Protein AF-A0A176S4E5-F1 (afdb_monomer_lite)

Foldseek 3Di:
DDPDPPPVCVLLVVLQVVLLVVLLVVLLVVQVCCCVPPPPPDNRDPVSSVVSSVVSNVVSNVVSVVVSVVPDPPVCVVCVVVVVVVHDDDDDDDDPVCVVVVVVVCCVVPVPDDDDDDDPDPDDD

pLDDT: mean 74.48, std 13.81, range [37.81, 91.06]

Sequence (125 aa):
MPKASVLQKTELTYGLELGVGVGSIAGMLGGVLAVTFPPAGLILGGGAVIATTLAGASFGSVVSLLIARDIPNHELQTFETGIAQGQTLLILDIPTAQIDEITQLIKNTHPEAQIGVVKPAKERA

Organism: NCBI:txid1003181

Structure (mmCIF, N/CA/C/O backbone):
data_AF-A0A176S4E5-F1
#
_entry.id   AF-A0A176S4E5-F1
#
loop_
_atom_site.group_PDB
_atom_site.id
_atom_site.type_symbol
_atom_site.label_atom_id
_atom_site.label_alt_id
_atom_site.label_comp_id
_atom_site.label_asym_id
_atom_site.label_entity_id
_atom_site.label_seq_id
_atom_site.pdbx_PDB_ins_code
_atom_site.Cartn_x
_atom_site.Cartn_y
_atom_site.Cartn_z
_atom_site.occupancy
_atom_site.B_iso_or_equiv
_atom_site.auth_seq_id
_atom_site.auth_comp_id
_atom_site.auth_asym_id
_atom_site.auth_atom_id
_atom_site.pdbx_PDB_model_num
ATOM 1 N N . MET A 1 1 ? -19.323 16.368 12.092 1.00 39.19 1 MET A N 1
ATOM 2 C CA . MET A 1 1 ? -18.377 15.318 11.658 1.00 39.19 1 MET A CA 1
ATOM 3 C C . MET A 1 1 ? -17.238 16.008 10.914 1.00 39.19 1 MET A C 1
ATOM 5 O O . MET A 1 1 ? -17.511 16.576 9.859 1.00 39.19 1 MET A O 1
ATOM 9 N N . PRO A 1 2 ? -16.018 16.098 11.472 1.00 44.94 2 PRO A N 1
ATOM 10 C CA . PRO A 1 2 ? -14.898 16.741 10.788 1.00 44.94 2 PRO A CA 1
ATOM 11 C C . PRO A 1 2 ? -14.488 15.881 9.588 1.00 44.94 2 PRO A C 1
ATOM 13 O O . PRO A 1 2 ? -14.384 14.663 9.709 1.00 44.94 2 PRO A O 1
ATOM 16 N N . LYS A 1 3 ? -14.284 16.496 8.419 1.00 41.81 3 LYS A N 1
ATOM 17 C CA . LYS A 1 3 ? -13.754 15.801 7.240 1.00 41.81 3 LYS A CA 1
ATOM 18 C C . LYS A 1 3 ? -12.359 15.281 7.577 1.00 41.81 3 LYS A C 1
ATOM 20 O O . LYS A 1 3 ? -11.510 16.076 7.975 1.00 41.81 3 LYS A O 1
ATOM 25 N N . ALA A 1 4 ? -12.132 13.980 7.399 1.00 45.72 4 ALA A N 1
ATOM 26 C CA . ALA A 1 4 ? -10.801 13.398 7.456 1.00 45.72 4 ALA A CA 1
ATOM 27 C C . ALA A 1 4 ? -9.901 14.169 6.480 1.00 45.72 4 ALA A C 1
ATOM 29 O O . ALA A 1 4 ? -10.084 14.126 5.262 1.00 45.72 4 ALA A O 1
ATOM 30 N N . SER A 1 5 ? -8.998 14.971 7.038 1.00 50.66 5 SER A N 1
ATOM 31 C CA . SER A 1 5 ? -7.980 15.666 6.268 1.00 50.66 5 SER A CA 1
ATOM 32 C C . SER A 1 5 ? -7.050 14.613 5.682 1.00 50.66 5 SER A C 1
ATOM 34 O O . SER A 1 5 ? -6.771 13.599 6.320 1.00 50.66 5 SER A O 1
ATOM 36 N N . VAL A 1 6 ? -6.564 14.873 4.472 1.00 50.53 6 VAL A N 1
ATOM 37 C CA . VAL A 1 6 ? -5.689 14.046 3.624 1.00 50.53 6 VAL A CA 1
ATOM 38 C C . VAL A 1 6 ? -4.288 13.875 4.249 1.00 50.53 6 VAL A C 1
ATOM 40 O O . VAL A 1 6 ? -3.288 13.863 3.547 1.00 50.53 6 VAL A O 1
ATOM 43 N N . LEU A 1 7 ? -4.197 13.859 5.580 1.00 43.03 7 LEU A N 1
ATOM 44 C CA . LEU A 1 7 ? -3.007 14.014 6.408 1.00 43.03 7 LEU A CA 1
ATOM 45 C C . LEU A 1 7 ? -2.816 12.881 7.435 1.00 43.03 7 LEU A C 1
ATOM 47 O O . LEU A 1 7 ? -1.858 12.946 8.195 1.00 43.03 7 LEU A O 1
ATOM 51 N N . GLN A 1 8 ? -3.566 11.769 7.371 1.00 46.56 8 GLN A N 1
ATOM 52 C CA . GLN A 1 8 ? -3.022 10.446 7.766 1.00 46.56 8 GLN A CA 1
ATOM 53 C C . GLN A 1 8 ? -1.970 9.981 6.727 1.00 46.56 8 GLN A C 1
ATOM 55 O O . GLN A 1 8 ? -1.990 8.874 6.202 1.00 46.56 8 GLN A O 1
ATOM 60 N N . LYS A 1 9 ? -1.081 10.904 6.348 1.00 52.00 9 LYS A N 1
ATOM 61 C CA . LYS A 1 9 ? -0.219 10.872 5.164 1.00 52.00 9 LYS A CA 1
ATOM 62 C C . LYS A 1 9 ? 1.024 10.020 5.359 1.00 52.00 9 LYS A C 1
ATOM 64 O O . LYS A 1 9 ? 1.680 9.719 4.371 1.00 52.00 9 LYS A O 1
ATOM 69 N N . THR A 1 10 ? 1.368 9.656 6.588 1.00 53.78 10 THR A N 1
ATOM 70 C CA . THR A 1 10 ? 2.680 9.084 6.902 1.00 53.78 10 THR A CA 1
ATOM 71 C C . THR A 1 10 ? 2.874 7.700 6.281 1.00 53.78 10 THR A C 1
ATOM 73 O O . THR A 1 10 ? 3.913 7.459 5.676 1.00 53.78 10 THR A O 1
ATOM 76 N N . GLU A 1 11 ? 1.863 6.829 6.311 1.00 56.56 11 GLU A N 1
ATOM 77 C CA . GLU A 1 11 ? 2.016 5.463 5.782 1.00 56.56 11 GLU A CA 1
ATOM 78 C C . GLU A 1 11 ? 1.893 5.391 4.255 1.00 56.56 11 GLU A C 1
ATOM 80 O O . GLU A 1 11 ? 2.656 4.687 3.593 1.00 56.56 11 GLU A O 1
ATOM 85 N N . LEU A 1 12 ? 1.007 6.200 3.667 1.00 59.31 12 LEU A N 1
ATOM 86 C CA . LEU A 1 12 ? 0.865 6.274 2.210 1.00 59.31 12 LEU A CA 1
ATOM 87 C C . LEU A 1 12 ? 2.062 6.955 1.543 1.00 59.31 12 LEU A C 1
ATOM 89 O O . LEU A 1 12 ? 2.466 6.554 0.452 1.00 59.31 12 LEU A O 1
ATOM 93 N N . THR A 1 13 ? 2.639 7.972 2.189 1.00 66.00 13 THR A N 1
ATOM 94 C CA . THR A 1 13 ? 3.829 8.652 1.659 1.00 66.00 13 THR A CA 1
ATOM 95 C C . THR A 1 13 ? 5.023 7.709 1.678 1.00 66.00 13 THR A C 1
ATOM 97 O O . THR A 1 13 ? 5.726 7.636 0.678 1.00 66.00 13 THR A O 1
ATOM 100 N N . TYR A 1 14 ? 5.193 6.920 2.745 1.00 69.19 14 TYR A N 1
ATOM 101 C CA . TYR A 1 14 ? 6.291 5.959 2.843 1.00 69.19 14 TYR A CA 1
ATOM 102 C C . TYR A 1 14 ? 6.220 4.873 1.759 1.00 69.19 14 TYR A C 1
ATOM 104 O O . TYR A 1 14 ? 7.209 4.627 1.069 1.00 69.19 14 TYR A O 1
ATOM 112 N N . GLY A 1 15 ? 5.043 4.269 1.540 1.00 66.31 15 GLY A N 1
ATOM 113 C CA . GLY A 1 15 ? 4.857 3.266 0.483 1.00 66.31 15 GLY A CA 1
ATOM 114 C C . GLY A 1 15 ? 5.100 3.829 -0.922 1.00 66.31 15 GLY A C 1
ATOM 115 O O . GLY A 1 15 ? 5.781 3.202 -1.740 1.00 66.31 15 GLY A O 1
ATOM 116 N N . LEU A 1 16 ? 4.600 5.039 -1.191 1.00 75.69 16 LEU A N 1
ATOM 117 C CA . LEU A 1 16 ? 4.802 5.736 -2.462 1.00 75.69 16 LEU A CA 1
ATOM 118 C C . LEU A 1 16 ? 6.275 6.111 -2.691 1.00 75.69 16 LEU A C 1
ATOM 120 O O . LEU A 1 16 ? 6.790 5.909 -3.788 1.00 75.69 16 LEU A O 1
ATOM 124 N N . GLU A 1 17 ? 6.959 6.617 -1.667 1.00 79.31 17 GLU A N 1
ATOM 125 C CA . GLU A 1 17 ? 8.372 7.004 -1.716 1.00 79.31 17 GLU A CA 1
ATOM 126 C C . GLU A 1 17 ? 9.273 5.795 -1.998 1.00 79.31 17 GLU A C 1
ATOM 128 O O . GLU A 1 17 ? 10.130 5.852 -2.885 1.00 79.31 17 GLU A O 1
ATOM 133 N N . LEU A 1 18 ? 9.009 4.663 -1.338 1.00 78.75 18 LEU A N 1
ATOM 134 C CA . LEU A 1 18 ? 9.685 3.395 -1.618 1.00 78.75 18 LEU A CA 1
ATOM 135 C C . LEU A 1 18 ? 9.432 2.903 -3.049 1.00 78.75 18 LEU A C 1
ATOM 137 O O . LEU A 1 18 ? 10.369 2.476 -3.721 1.00 78.75 18 LEU A O 1
ATOM 141 N N . GLY A 1 19 ? 8.196 2.993 -3.544 1.00 75.62 19 GLY A N 1
ATOM 142 C CA . GLY A 1 19 ? 7.832 2.532 -4.891 1.00 75.62 19 GLY A CA 1
ATOM 143 C C . GLY A 1 19 ? 8.457 3.341 -6.008 1.00 75.62 19 GLY A C 1
ATOM 144 O O . GLY A 1 19 ? 8.997 2.783 -6.965 1.00 75.62 19 GLY A O 1
ATOM 145 N N . VAL A 1 20 ? 8.420 4.665 -5.866 1.00 83.00 20 VAL A N 1
ATOM 146 C CA . VAL A 1 20 ? 9.080 5.589 -6.788 1.00 83.00 20 VAL A CA 1
ATOM 147 C C . VAL A 1 20 ? 10.589 5.371 -6.743 1.00 83.00 20 VAL A C 1
ATOM 149 O O . VAL A 1 20 ? 11.204 5.256 -7.801 1.00 83.00 20 VAL A O 1
ATOM 152 N N . GLY A 1 21 ? 11.185 5.261 -5.552 1.00 85.12 21 GLY A N 1
ATOM 153 C CA . GLY A 1 21 ? 12.624 5.049 -5.392 1.00 85.12 21 GLY A CA 1
ATOM 154 C C . GLY A 1 21 ? 13.096 3.751 -6.050 1.00 85.12 21 GLY A C 1
ATOM 155 O O . GLY A 1 21 ? 13.937 3.775 -6.950 1.00 85.12 21 GLY A O 1
ATOM 156 N N . VAL A 1 22 ? 12.508 2.619 -5.657 1.00 85.94 22 VAL A N 1
ATOM 157 C CA . VAL A 1 22 ? 12.884 1.291 -6.167 1.00 85.94 22 VAL A CA 1
ATOM 158 C C . VAL A 1 22 ? 12.565 1.155 -7.659 1.00 85.94 22 VAL A C 1
ATOM 160 O O . VAL A 1 22 ? 13.410 0.689 -8.425 1.00 85.94 22 VAL A O 1
ATOM 163 N N . GLY A 1 23 ? 11.390 1.613 -8.099 1.00 80.50 23 GLY A N 1
ATOM 164 C CA . GLY A 1 23 ? 10.978 1.569 -9.504 1.00 80.50 23 GLY A CA 1
ATOM 165 C C . GLY A 1 23 ? 11.854 2.427 -10.419 1.00 80.50 23 GLY A C 1
ATOM 166 O O . GLY A 1 23 ? 12.183 2.001 -11.527 1.00 80.50 23 GLY A O 1
ATOM 167 N N . SER A 1 24 ? 12.297 3.597 -9.948 1.00 81.25 24 SER A N 1
ATOM 168 C CA . SER A 1 24 ? 13.211 4.468 -10.703 1.00 81.25 24 SER A CA 1
ATOM 169 C C . SER A 1 24 ? 14.587 3.828 -10.870 1.00 81.25 24 SER A C 1
ATOM 171 O O . SER A 1 24 ? 15.114 3.794 -11.980 1.00 81.25 24 SER A O 1
ATOM 173 N N . ILE A 1 25 ? 15.157 3.270 -9.795 1.00 88.44 25 ILE A N 1
ATOM 174 C CA . ILE A 1 25 ? 16.462 2.593 -9.846 1.00 88.44 25 ILE A CA 1
ATOM 175 C C . ILE A 1 25 ? 16.390 1.375 -10.775 1.00 88.44 25 ILE A C 1
ATOM 177 O O . ILE A 1 25 ? 17.235 1.216 -11.657 1.00 88.44 25 ILE A O 1
ATOM 181 N N . ALA A 1 26 ? 15.355 0.543 -10.628 1.00 85.94 26 ALA A N 1
ATOM 182 C CA . ALA A 1 26 ? 15.153 -0.628 -11.475 1.00 85.94 26 ALA A CA 1
ATOM 183 C C . ALA A 1 26 ? 14.943 -0.249 -12.953 1.00 85.94 26 ALA A C 1
ATOM 185 O O . ALA A 1 26 ? 15.547 -0.858 -13.835 1.00 85.94 26 ALA A O 1
ATOM 186 N N . GLY A 1 27 ? 14.140 0.783 -13.234 1.00 82.38 27 GLY A N 1
ATOM 187 C CA . GLY A 1 27 ? 13.895 1.284 -14.589 1.00 82.38 27 GLY A CA 1
ATOM 188 C C . GLY A 1 27 ? 15.135 1.894 -15.250 1.00 82.38 27 GLY A C 1
ATOM 189 O O . GLY A 1 27 ? 15.356 1.692 -16.447 1.00 82.38 27 GLY A O 1
ATOM 190 N N . MET A 1 28 ? 15.980 2.583 -14.477 1.00 85.75 28 MET A N 1
ATOM 191 C CA . MET A 1 28 ? 17.260 3.112 -14.953 1.00 85.75 28 MET A CA 1
ATOM 192 C C . MET A 1 28 ? 18.232 1.984 -15.297 1.00 85.75 28 MET A C 1
ATOM 194 O O . MET A 1 28 ? 18.782 1.969 -16.397 1.00 85.75 28 MET A O 1
ATOM 198 N N . LEU A 1 29 ? 18.409 1.011 -14.398 1.00 87.81 29 LEU A N 1
ATOM 199 C CA . LEU A 1 29 ? 19.271 -0.149 -14.640 1.00 87.81 29 LEU A CA 1
ATOM 200 C C . LEU A 1 29 ? 18.782 -0.967 -15.839 1.00 87.81 29 LEU A C 1
ATOM 202 O O . LEU A 1 29 ? 19.576 -1.306 -16.714 1.00 87.81 29 LEU A O 1
ATOM 206 N N . GLY A 1 30 ? 17.473 -1.217 -15.927 1.00 85.31 30 GLY A N 1
ATOM 207 C CA . GLY A 1 30 ? 16.859 -1.876 -17.078 1.00 85.31 30 GLY A CA 1
ATOM 208 C C . GLY A 1 30 ? 17.083 -1.106 -18.382 1.00 85.31 30 GLY A C 1
ATOM 209 O O . GLY A 1 30 ? 17.394 -1.709 -19.404 1.00 85.31 30 GLY A O 1
ATOM 210 N N . GLY A 1 31 ? 17.017 0.227 -18.339 1.00 81.94 31 GLY A N 1
ATOM 211 C CA . GLY A 1 31 ? 17.328 1.098 -19.473 1.00 81.94 31 GLY A CA 1
ATOM 212 C C . GLY A 1 31 ? 18.773 1.013 -19.935 1.00 81.94 31 GLY A C 1
ATOM 213 O O . GLY A 1 31 ? 19.036 0.856 -21.124 1.00 81.94 31 GLY A O 1
ATOM 214 N N . VAL A 1 32 ? 19.718 1.090 -18.997 1.00 84.56 32 VAL A N 1
ATOM 215 C CA . VAL A 1 32 ? 21.155 0.966 -19.284 1.00 84.56 32 VAL A CA 1
ATOM 216 C C . VAL A 1 32 ? 21.472 -0.408 -19.872 1.00 84.56 32 VAL A C 1
ATOM 218 O O . VAL A 1 32 ? 22.216 -0.500 -20.850 1.00 84.56 32 VAL A O 1
ATOM 221 N N . LEU A 1 33 ? 20.880 -1.472 -19.326 1.00 84.69 33 LEU A N 1
ATOM 222 C CA . LEU A 1 33 ? 21.020 -2.823 -19.865 1.00 84.69 33 LEU A CA 1
ATOM 223 C C . LEU A 1 33 ? 20.420 -2.935 -21.265 1.00 84.69 33 LEU A C 1
ATOM 225 O O . LEU A 1 33 ? 21.056 -3.522 -22.129 1.00 84.69 33 LEU A O 1
ATOM 229 N N . ALA A 1 34 ? 19.260 -2.329 -21.520 1.00 80.69 34 ALA A N 1
ATOM 230 C CA . ALA A 1 34 ? 18.644 -2.327 -22.843 1.00 80.69 34 ALA A CA 1
ATOM 231 C C . ALA A 1 34 ? 19.492 -1.576 -23.885 1.00 80.69 34 ALA A C 1
ATOM 233 O O . ALA A 1 34 ? 19.551 -1.995 -25.035 1.00 80.69 34 ALA A O 1
ATOM 234 N N . VAL A 1 35 ? 20.185 -0.500 -23.500 1.00 79.81 35 VAL A N 1
ATOM 235 C CA . VAL A 1 35 ? 21.122 0.210 -24.391 1.00 79.81 35 VAL A CA 1
ATOM 236 C C . VAL A 1 35 ? 22.411 -0.589 -24.614 1.00 79.81 35 VAL A C 1
ATOM 238 O O . VAL A 1 35 ? 22.936 -0.611 -25.723 1.00 79.81 35 VAL A O 1
ATOM 241 N N . THR A 1 36 ? 22.920 -1.257 -23.576 1.00 81.50 36 THR A N 1
ATOM 242 C CA . THR A 1 36 ? 24.180 -2.026 -23.635 1.00 81.50 36 THR A CA 1
ATOM 243 C C . THR A 1 36 ? 24.008 -3.365 -24.355 1.00 81.50 36 THR A C 1
ATOM 245 O O . THR A 1 36 ? 24.889 -3.800 -25.092 1.00 81.50 36 THR A O 1
ATOM 248 N N . PHE A 1 37 ? 22.857 -4.006 -24.167 1.00 82.19 37 PHE A N 1
ATOM 249 C CA . PHE A 1 37 ? 22.465 -5.278 -24.765 1.00 82.19 37 PHE A CA 1
ATOM 250 C C . PHE A 1 37 ? 21.125 -5.104 -25.485 1.00 82.19 37 PHE A C 1
ATOM 252 O O . PHE A 1 37 ? 20.093 -5.536 -24.967 1.00 82.19 37 PHE A O 1
ATOM 259 N N . PRO A 1 38 ? 21.113 -4.461 -26.664 1.00 75.69 38 PRO A N 1
ATOM 260 C CA . PRO A 1 38 ? 19.880 -4.186 -27.385 1.00 75.69 38 PRO A CA 1
ATOM 261 C C . PRO A 1 38 ? 19.178 -5.488 -27.789 1.00 75.69 38 PRO A C 1
ATOM 263 O O . PRO A 1 38 ? 19.703 -6.244 -28.617 1.00 75.69 38 PRO A O 1
ATOM 266 N N . PRO A 1 39 ? 17.980 -5.777 -27.248 1.00 68.50 39 PRO A N 1
ATOM 267 C CA . PRO A 1 39 ? 17.207 -6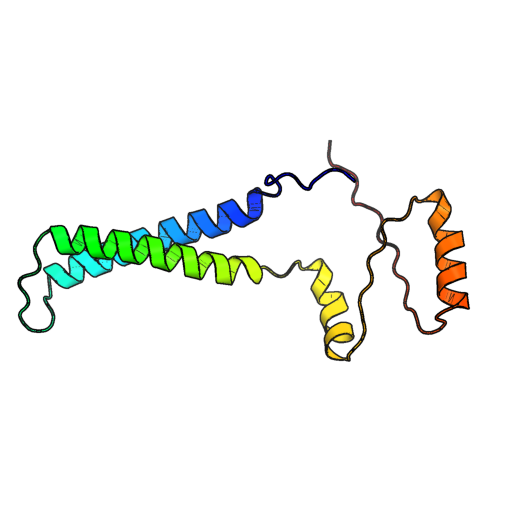.915 -27.709 1.00 68.50 39 PRO A CA 1
ATOM 268 C C . PRO A 1 39 ? 16.707 -6.629 -29.132 1.00 68.50 39 PRO A C 1
ATOM 270 O O . PRO A 1 39 ? 16.276 -5.520 -29.449 1.00 68.50 39 PRO A O 1
ATOM 273 N N . ALA A 1 40 ? 16.771 -7.636 -30.002 1.00 72.69 40 ALA A N 1
ATOM 274 C CA . ALA A 1 40 ? 16.233 -7.597 -31.367 1.00 72.69 40 ALA A CA 1
ATOM 275 C C . ALA A 1 40 ? 16.880 -6.588 -32.347 1.00 72.69 40 ALA A C 1
ATOM 277 O O . ALA A 1 40 ? 16.268 -6.241 -33.355 1.00 72.69 40 ALA A O 1
ATOM 278 N N . GLY A 1 41 ? 18.119 -6.140 -32.102 1.00 62.91 41 GLY A N 1
ATOM 279 C CA . GLY A 1 41 ? 18.844 -5.263 -33.040 1.00 62.91 41 GLY A CA 1
ATOM 280 C C . GLY A 1 41 ? 18.334 -3.817 -33.080 1.00 62.91 41 GLY A C 1
ATOM 281 O O . GLY A 1 41 ? 18.629 -3.080 -34.019 1.00 62.91 41 GLY A O 1
ATOM 282 N N . LEU A 1 42 ? 17.566 -3.404 -32.069 1.00 68.38 42 LEU A N 1
ATOM 283 C CA . LEU A 1 42 ? 17.082 -2.034 -31.921 1.00 68.38 42 LEU A CA 1
ATOM 284 C C . LEU A 1 42 ? 18.223 -1.097 -31.510 1.00 68.38 42 LEU A C 1
ATOM 286 O O . LEU A 1 42 ? 18.900 -1.327 -30.511 1.00 68.38 42 LEU A O 1
ATOM 290 N N . ILE A 1 43 ? 18.405 0.003 -32.240 1.00 67.19 43 ILE A N 1
ATOM 291 C CA . ILE A 1 43 ? 19.336 1.064 -31.843 1.00 67.19 43 ILE A CA 1
ATOM 292 C C . ILE A 1 43 ? 18.641 1.914 -30.776 1.00 67.19 43 ILE A C 1
ATOM 294 O O . ILE A 1 43 ? 17.872 2.827 -31.080 1.00 67.19 43 ILE A O 1
ATOM 298 N N . LEU A 1 44 ? 18.883 1.580 -29.512 1.00 72.50 44 LEU A N 1
ATOM 299 C CA . LEU A 1 44 ? 18.362 2.313 -28.364 1.00 72.50 44 LEU A CA 1
ATOM 300 C C . LEU A 1 44 ? 19.367 3.401 -27.962 1.00 72.50 44 LEU A C 1
ATOM 302 O O . LEU A 1 44 ? 20.457 3.114 -27.481 1.00 72.50 44 LEU A O 1
ATOM 306 N N . GLY A 1 45 ? 19.012 4.665 -28.201 1.00 77.56 45 GLY A N 1
ATOM 307 C CA . GLY A 1 45 ? 19.808 5.819 -27.769 1.00 77.56 45 GLY A CA 1
ATOM 308 C C . GLY A 1 45 ? 19.585 6.176 -26.293 1.00 77.56 45 GLY A C 1
ATOM 309 O O . GLY A 1 45 ? 18.771 5.562 -25.607 1.00 77.56 45 GLY A O 1
ATOM 310 N N . GLY A 1 46 ? 20.239 7.238 -25.808 1.00 73.50 46 GLY A N 1
ATOM 311 C CA . GLY A 1 46 ? 20.112 7.695 -24.411 1.00 73.50 46 GLY A CA 1
ATOM 312 C C . GLY A 1 46 ? 18.673 8.002 -23.958 1.00 73.50 46 GLY A C 1
ATOM 313 O O . GLY A 1 46 ? 18.358 7.877 -22.777 1.00 73.50 46 GLY A O 1
ATOM 314 N N . GLY A 1 47 ? 17.768 8.314 -24.895 1.00 78.38 47 GLY A N 1
ATOM 315 C CA . GLY A 1 47 ? 16.338 8.485 -24.615 1.00 78.38 47 GLY A CA 1
ATOM 316 C C . GLY A 1 47 ? 15.644 7.214 -24.108 1.00 78.38 47 GLY A C 1
ATOM 317 O O . GLY A 1 47 ? 14.679 7.319 -23.356 1.00 78.38 47 GLY A O 1
ATOM 318 N N . ALA A 1 48 ? 16.156 6.025 -24.444 1.00 81.81 48 ALA A N 1
ATOM 319 C CA . ALA A 1 48 ? 15.623 4.762 -23.941 1.00 81.81 48 ALA A CA 1
ATOM 320 C C . ALA A 1 48 ? 15.790 4.650 -22.420 1.00 81.81 48 ALA A C 1
ATOM 322 O O . ALA A 1 48 ? 14.853 4.248 -21.742 1.00 81.81 48 ALA A O 1
ATOM 323 N N . VAL A 1 49 ? 16.927 5.095 -21.874 1.00 80.62 49 VAL A N 1
ATOM 324 C CA . VAL A 1 49 ? 17.181 5.084 -20.423 1.00 80.62 49 VAL A CA 1
ATOM 325 C C . VAL A 1 49 ? 16.203 5.999 -19.690 1.00 80.62 49 VAL A C 1
ATOM 327 O O . VAL A 1 49 ? 15.658 5.627 -18.653 1.00 80.62 49 VAL A O 1
ATOM 330 N N . ILE A 1 50 ? 15.934 7.187 -20.238 1.00 82.81 50 ILE A N 1
ATOM 331 C CA . ILE A 1 50 ? 14.963 8.122 -19.655 1.00 82.81 50 ILE A CA 1
ATOM 332 C C . ILE A 1 50 ? 13.552 7.522 -19.712 1.00 82.81 50 ILE A C 1
ATOM 334 O O . ILE A 1 50 ? 12.836 7.544 -18.712 1.00 82.81 50 ILE A O 1
ATOM 338 N N . ALA A 1 51 ? 13.169 6.934 -20.849 1.00 84.75 51 ALA A N 1
ATOM 339 C CA . ALA A 1 51 ? 11.859 6.318 -21.029 1.00 84.75 51 ALA A CA 1
ATOM 340 C C . ALA A 1 51 ? 11.631 5.132 -20.077 1.00 84.75 51 ALA A C 1
ATOM 342 O O . ALA A 1 51 ? 10.574 5.048 -19.453 1.00 84.75 51 ALA A O 1
ATOM 343 N N . THR A 1 52 ? 12.615 4.245 -19.907 1.00 82.38 52 THR A N 1
ATOM 344 C CA . THR A 1 52 ? 12.500 3.097 -18.994 1.00 82.38 52 THR A CA 1
ATOM 345 C C . THR A 1 52 ? 12.551 3.512 -17.531 1.00 82.38 52 THR A C 1
ATOM 347 O O . THR A 1 52 ? 11.863 2.908 -16.714 1.00 82.38 52 THR A O 1
ATOM 350 N N . THR A 1 53 ? 13.306 4.558 -17.187 1.00 81.62 53 THR A N 1
ATOM 351 C CA . THR A 1 53 ? 13.312 5.125 -15.830 1.00 81.62 53 THR A CA 1
ATOM 352 C C . THR A 1 53 ? 11.941 5.698 -15.489 1.00 81.62 53 THR A C 1
ATOM 354 O O . THR A 1 53 ? 11.385 5.380 -14.440 1.00 81.62 53 THR A O 1
ATOM 357 N N . LEU A 1 54 ? 11.350 6.482 -16.397 1.00 84.06 54 LEU A N 1
ATOM 358 C CA . LEU A 1 54 ? 10.027 7.074 -16.196 1.00 84.06 54 LEU A CA 1
ATOM 359 C C . LEU A 1 54 ? 8.923 6.006 -16.142 1.00 84.06 54 LEU A C 1
ATOM 361 O O . LEU A 1 54 ? 8.029 6.076 -15.294 1.00 84.06 54 LEU A O 1
ATOM 365 N N . ALA A 1 55 ? 9.006 4.993 -17.007 1.00 83.94 55 ALA A N 1
ATOM 366 C CA . ALA A 1 55 ? 8.100 3.849 -16.989 1.00 83.94 55 ALA A CA 1
ATOM 367 C C . ALA A 1 55 ? 8.239 3.036 -15.690 1.00 83.94 55 ALA A C 1
ATOM 369 O O . ALA A 1 55 ? 7.230 2.709 -15.069 1.00 83.94 55 ALA A O 1
ATOM 370 N N . GLY A 1 56 ? 9.468 2.771 -15.237 1.00 78.00 56 GLY A N 1
ATOM 371 C CA . GLY A 1 56 ? 9.754 2.056 -13.992 1.00 78.00 56 GLY A CA 1
ATOM 372 C C . GLY A 1 56 ? 9.274 2.807 -12.752 1.00 78.00 56 GLY A C 1
ATOM 373 O O . GLY A 1 56 ? 8.658 2.205 -11.878 1.00 78.00 56 GLY A O 1
ATOM 374 N N . ALA A 1 57 ? 9.460 4.128 -12.701 1.00 81.50 57 ALA A N 1
ATOM 375 C CA . ALA A 1 57 ? 8.946 4.977 -11.626 1.00 81.50 57 ALA A CA 1
ATOM 376 C C . ALA A 1 57 ? 7.409 4.971 -11.574 1.00 81.50 57 ALA A C 1
ATOM 378 O O . ALA A 1 57 ? 6.810 4.820 -10.506 1.00 81.50 57 ALA A O 1
ATOM 379 N N . SER A 1 58 ? 6.763 5.082 -12.738 1.00 82.00 58 SER A N 1
ATOM 380 C CA . SER A 1 58 ? 5.300 5.073 -12.848 1.00 82.00 58 SER A CA 1
ATOM 381 C C . SER A 1 58 ? 4.723 3.719 -12.431 1.00 82.00 58 SER A C 1
ATOM 383 O O . SER A 1 58 ? 3.783 3.655 -11.641 1.00 82.00 58 SER A O 1
ATOM 385 N N . PHE A 1 59 ? 5.320 2.627 -12.911 1.00 83.12 59 PHE A N 1
ATOM 386 C CA . PHE A 1 59 ? 4.892 1.272 -12.581 1.00 83.12 59 PHE A CA 1
ATOM 387 C C . PHE A 1 59 ? 5.162 0.926 -11.110 1.00 83.12 59 PHE A C 1
ATOM 389 O O . PHE A 1 59 ? 4.284 0.401 -10.430 1.00 83.12 59 PHE A O 1
ATOM 396 N N . GLY A 1 60 ? 6.335 1.296 -10.587 1.00 74.69 60 GLY A N 1
ATOM 397 C CA . GLY A 1 60 ? 6.694 1.124 -9.179 1.00 74.69 60 GLY A CA 1
ATOM 398 C C . GLY A 1 60 ? 5.752 1.868 -8.235 1.00 74.69 60 GLY A C 1
ATOM 399 O O . GLY A 1 60 ? 5.385 1.333 -7.194 1.00 74.69 60 GLY A O 1
ATOM 400 N N . SER A 1 61 ? 5.264 3.046 -8.637 1.00 80.06 61 SER A N 1
ATOM 401 C CA . SER A 1 61 ? 4.252 3.795 -7.876 1.00 80.06 61 SER A CA 1
ATOM 402 C C . SER A 1 61 ? 2.936 3.023 -7.752 1.00 80.06 61 SER A C 1
ATOM 404 O O . SER A 1 61 ? 2.363 2.947 -6.668 1.00 80.06 61 SER A O 1
ATOM 406 N N . VAL A 1 62 ? 2.465 2.414 -8.847 1.00 80.75 62 VAL A N 1
ATOM 407 C CA . VAL A 1 62 ? 1.227 1.617 -8.849 1.00 80.75 62 VAL A CA 1
ATOM 408 C C . VAL A 1 62 ? 1.393 0.351 -8.010 1.00 80.75 62 VAL A C 1
ATOM 410 O O . VAL A 1 62 ? 0.529 0.045 -7.193 1.00 80.75 62 VAL A O 1
ATOM 413 N N . VAL A 1 63 ? 2.512 -0.360 -8.159 1.00 78.69 63 VAL A N 1
ATOM 414 C CA . VAL A 1 63 ? 2.795 -1.576 -7.381 1.00 78.69 63 VAL A CA 1
ATOM 415 C C . VAL A 1 63 ? 2.912 -1.265 -5.888 1.00 78.69 63 VAL A C 1
ATOM 417 O O . VAL A 1 63 ? 2.338 -1.977 -5.070 1.00 78.69 63 VAL A O 1
ATOM 420 N N . SER A 1 64 ? 3.566 -0.167 -5.515 1.00 70.50 64 SER A N 1
ATOM 421 C CA . SER A 1 64 ? 3.635 0.246 -4.113 1.00 70.50 64 SER A CA 1
ATOM 422 C C . SER A 1 64 ? 2.293 0.643 -3.523 1.00 70.50 64 SER A C 1
ATOM 424 O O . SER A 1 64 ? 2.061 0.380 -2.349 1.00 70.50 64 SER A O 1
ATOM 426 N N . LEU A 1 65 ? 1.387 1.232 -4.308 1.00 72.88 65 LEU A N 1
ATOM 427 C CA . LEU A 1 65 ? 0.017 1.481 -3.849 1.00 72.88 65 LEU A CA 1
ATOM 428 C C . LEU A 1 65 ? -0.742 0.175 -3.576 1.00 72.88 65 LEU A C 1
ATOM 430 O O . LEU A 1 65 ? -1.545 0.128 -2.645 1.00 72.88 65 LEU A O 1
ATOM 434 N N . LEU A 1 66 ? -0.484 -0.880 -4.357 1.00 76.06 66 LEU A N 1
ATOM 435 C CA . LEU A 1 66 ? -1.063 -2.205 -4.116 1.00 76.06 66 LEU A CA 1
ATOM 436 C C . LEU A 1 66 ? -0.505 -2.835 -2.834 1.00 76.06 66 LEU A C 1
ATOM 438 O O . LEU A 1 66 ? -1.280 -3.356 -2.040 1.00 76.06 66 LEU A O 1
ATOM 442 N N . ILE A 1 67 ? 0.805 -2.729 -2.598 1.00 69.19 67 ILE A N 1
ATOM 443 C CA . ILE A 1 67 ? 1.460 -3.265 -1.392 1.00 69.19 67 ILE A CA 1
ATOM 444 C C . ILE A 1 67 ? 1.077 -2.457 -0.141 1.00 69.19 67 ILE A C 1
ATOM 446 O O . ILE A 1 67 ? 0.856 -3.029 0.919 1.00 69.19 67 ILE A O 1
ATOM 450 N N . ALA A 1 68 ? 0.933 -1.132 -0.252 1.00 63.47 68 ALA A N 1
ATOM 451 C CA . ALA A 1 68 ? 0.543 -0.265 0.863 1.00 63.47 68 ALA A CA 1
ATOM 452 C C . ALA A 1 68 ? -0.867 -0.563 1.397 1.00 63.47 68 ALA A C 1
ATOM 454 O O . ALA A 1 68 ? -1.158 -0.269 2.553 1.00 63.47 68 ALA A O 1
ATOM 455 N N . ARG A 1 69 ? -1.747 -1.152 0.576 1.00 59.34 69 ARG A N 1
ATOM 456 C CA . ARG A 1 69 ? -3.068 -1.610 1.030 1.00 59.34 69 ARG A CA 1
ATOM 457 C C . ARG A 1 69 ? -3.016 -2.844 1.927 1.00 59.34 69 ARG A C 1
ATOM 459 O O . ARG A 1 69 ? -4.004 -3.099 2.605 1.00 59.34 69 ARG A O 1
ATOM 466 N N . ASP A 1 70 ? -1.912 -3.580 1.901 1.00 55.62 70 ASP A N 1
ATOM 467 C CA . ASP A 1 70 ? -1.777 -4.885 2.546 1.00 55.62 7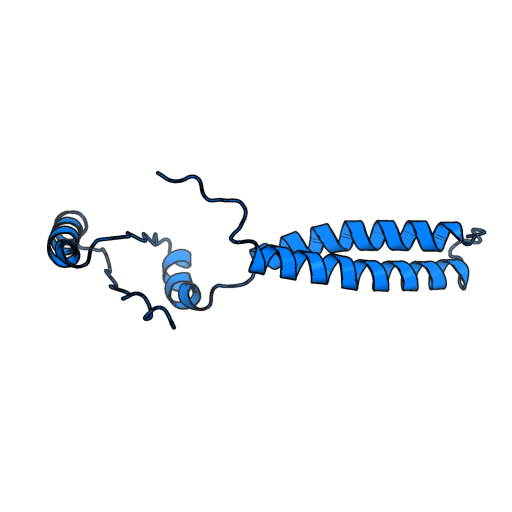0 ASP A CA 1
ATOM 468 C C . ASP A 1 70 ? -0.800 -4.855 3.725 1.00 55.62 70 ASP A C 1
ATOM 470 O O . ASP A 1 70 ? -0.370 -5.903 4.190 1.00 55.62 70 ASP A O 1
ATOM 474 N N . ILE A 1 71 ? -0.425 -3.665 4.222 1.00 53.78 71 ILE A N 1
ATOM 475 C CA . ILE A 1 71 ? 0.304 -3.558 5.491 1.00 53.78 71 ILE A CA 1
ATOM 476 C C . ILE A 1 71 ? -0.671 -4.011 6.583 1.00 53.78 71 ILE A C 1
ATOM 478 O O . ILE A 1 71 ? -1.616 -3.278 6.897 1.00 53.78 71 ILE A O 1
ATOM 482 N N . PRO A 1 72 ? -0.498 -5.219 7.149 1.00 51.31 72 PRO A N 1
ATOM 483 C CA . PRO A 1 72 ? -1.447 -5.749 8.101 1.00 51.31 72 PRO A CA 1
ATOM 484 C C . PRO A 1 72 ? -1.260 -4.945 9.377 1.00 51.31 72 PRO A C 1
ATOM 486 O O . PRO A 1 72 ? -0.181 -4.956 9.975 1.00 51.31 72 PRO A O 1
ATOM 489 N N . ASN A 1 73 ? -2.304 -4.248 9.820 1.00 54.50 73 ASN A N 1
ATOM 490 C CA . ASN A 1 73 ? -2.304 -3.747 11.181 1.00 54.50 73 ASN A CA 1
ATOM 491 C C . ASN A 1 73 ? -2.259 -4.982 12.093 1.00 54.50 73 ASN A C 1
ATOM 493 O O . ASN A 1 73 ? -3.231 -5.737 12.148 1.00 54.50 73 ASN A O 1
ATOM 497 N N . HIS A 1 74 ? -1.125 -5.232 12.755 1.00 55.81 74 HIS A N 1
ATOM 498 C CA . HIS A 1 74 ? -0.917 -6.430 13.580 1.00 55.81 74 HIS A CA 1
ATOM 499 C C . HIS A 1 74 ? -2.019 -6.615 14.639 1.00 55.81 74 HIS A C 1
ATOM 501 O O . H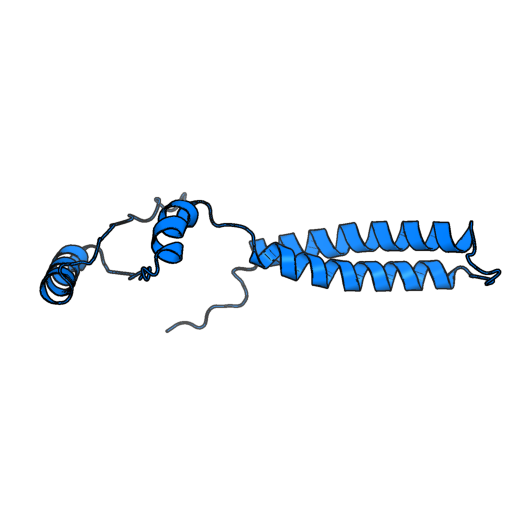IS A 1 74 ? -2.303 -7.740 15.042 1.00 55.81 74 HIS A O 1
ATOM 507 N N . GLU A 1 75 ? -2.695 -5.538 15.046 1.00 59.84 75 GLU A N 1
ATOM 508 C CA . GLU A 1 75 ? -3.826 -5.586 15.978 1.00 59.84 75 GLU A CA 1
ATOM 509 C C . GLU A 1 75 ? -5.066 -6.303 15.408 1.00 59.84 75 GLU A C 1
ATOM 511 O O . GLU A 1 75 ? -5.841 -6.888 16.165 1.00 59.84 75 GLU A O 1
ATOM 516 N N . LEU A 1 76 ? -5.240 -6.323 14.081 1.00 62.12 76 LEU A N 1
ATOM 517 C CA . LEU A 1 76 ? -6.378 -6.962 13.412 1.00 62.12 76 LEU A CA 1
ATOM 518 C C . LEU A 1 76 ? -6.176 -8.461 13.149 1.00 62.12 76 LEU A C 1
ATOM 520 O O . LEU A 1 76 ? -7.163 -9.165 12.938 1.00 62.12 76 LEU A O 1
ATOM 524 N N . GLN A 1 77 ? -4.941 -8.975 13.238 1.00 66.62 77 GLN A N 1
ATOM 525 C CA . GLN A 1 77 ? -4.651 -10.411 13.067 1.00 66.62 77 GLN A CA 1
ATOM 526 C C . GLN A 1 77 ? -5.430 -11.280 14.064 1.00 66.62 77 GLN A C 1
ATOM 528 O O . GLN A 1 77 ? -5.873 -12.377 13.733 1.00 66.62 77 GLN A O 1
ATOM 533 N N . THR A 1 78 ? -5.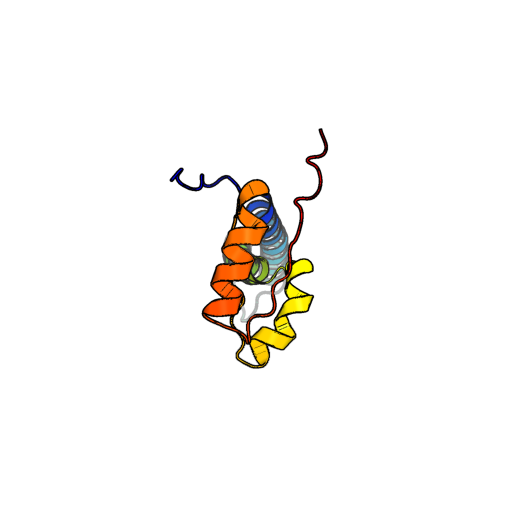682 -10.765 15.271 1.00 71.12 78 THR A N 1
ATOM 534 C CA . THR A 1 78 ? -6.486 -11.466 16.289 1.00 71.12 78 THR A CA 1
ATOM 535 C C . THR A 1 78 ? -7.933 -11.696 15.833 1.00 7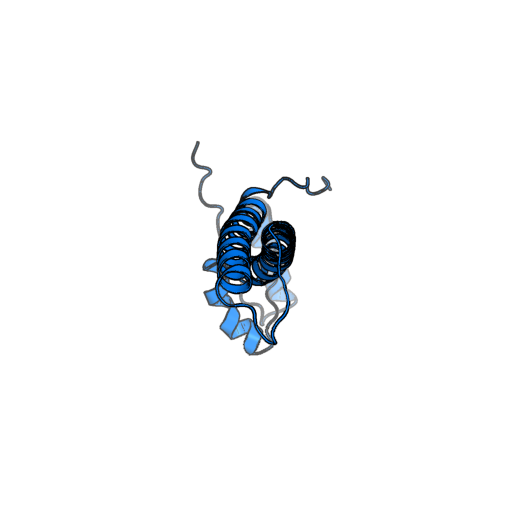1.12 78 THR A C 1
ATOM 537 O O . THR A 1 78 ? -8.572 -12.652 16.266 1.00 71.12 78 THR A O 1
ATOM 540 N N . PHE A 1 79 ? -8.453 -10.854 14.935 1.00 74.81 79 PHE A N 1
ATOM 541 C CA . PHE A 1 79 ? -9.834 -10.916 14.454 1.00 74.81 79 PHE A CA 1
ATOM 542 C C . PHE A 1 79 ? -9.974 -11.560 13.066 1.00 74.81 79 PHE A C 1
ATOM 544 O O . PHE A 1 79 ? -11.090 -11.916 12.688 1.00 74.81 79 PHE A O 1
ATOM 551 N N . GLU A 1 80 ? -8.877 -11.783 12.329 1.00 7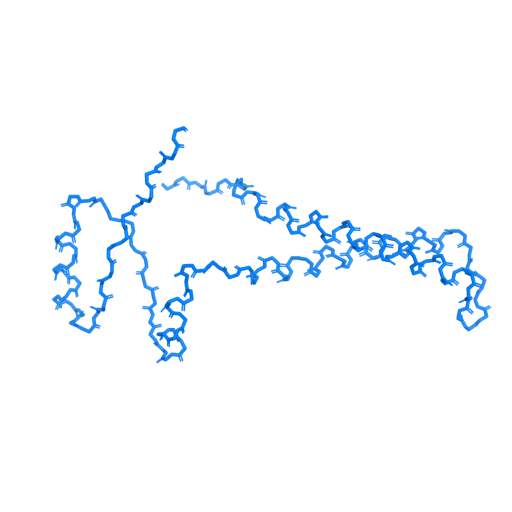5.56 80 GLU A N 1
ATOM 552 C CA . GLU A 1 80 ? -8.898 -12.436 11.006 1.00 75.56 80 GLU A CA 1
ATOM 553 C C . GLU A 1 80 ? -9.588 -13.798 11.036 1.00 75.56 80 GLU A C 1
ATOM 555 O O . GLU A 1 80 ? -10.387 -14.109 10.155 1.00 75.56 80 GLU A O 1
ATOM 560 N N . THR A 1 81 ? -9.321 -14.598 12.073 1.00 77.56 81 THR A N 1
ATOM 561 C CA . THR A 1 81 ? -9.920 -15.934 12.200 1.00 77.56 81 THR A CA 1
ATOM 562 C C . THR A 1 81 ? -11.441 -15.848 12.332 1.00 77.56 81 THR A C 1
ATOM 564 O O . THR A 1 81 ? -12.154 -16.626 11.702 1.00 77.56 81 THR A O 1
ATOM 567 N N . GLY A 1 82 ? -11.949 -14.878 13.100 1.00 80.12 82 GLY A N 1
ATOM 568 C CA . GLY A 1 82 ? -13.389 -14.654 13.233 1.00 80.12 82 GLY A CA 1
ATOM 569 C C . GLY A 1 82 ? -14.016 -14.173 11.924 1.00 80.12 82 GLY A C 1
ATOM 570 O O . GLY A 1 82 ? -15.042 -14.698 11.494 1.00 80.12 82 GLY A O 1
ATOM 571 N N . ILE A 1 83 ? -13.356 -13.242 11.231 1.00 82.00 83 ILE A N 1
ATOM 572 C CA . ILE A 1 83 ? -13.822 -12.717 9.939 1.00 82.00 83 ILE A CA 1
ATOM 573 C C . ILE A 1 83 ? -13.871 -13.820 8.875 1.00 82.00 83 ILE A C 1
ATOM 575 O O . ILE A 1 83 ? -14.872 -13.958 8.173 1.00 82.00 83 ILE A O 1
ATOM 579 N N . ALA A 1 84 ? -12.834 -14.657 8.788 1.00 82.62 84 ALA A N 1
ATOM 580 C CA . ALA A 1 84 ? -12.785 -15.784 7.857 1.00 82.62 84 ALA A CA 1
ATOM 581 C C . ALA A 1 84 ? -13.891 -16.822 8.121 1.00 82.62 84 ALA A C 1
ATOM 583 O O . ALA A 1 84 ? -14.355 -17.485 7.195 1.00 82.62 84 ALA A O 1
ATOM 584 N N . GLN A 1 85 ? -14.348 -16.938 9.370 1.00 85.94 85 GLN A N 1
ATOM 585 C CA . GLN A 1 85 ? -15.478 -17.782 9.768 1.00 85.94 85 GLN A CA 1
ATOM 586 C C . GLN A 1 85 ? -16.850 -17.123 9.524 1.00 85.94 85 GLN A C 1
ATOM 588 O O . GLN A 1 85 ? -17.878 -17.705 9.868 1.00 85.94 85 GLN A O 1
ATOM 593 N N . GLY A 1 86 ? -16.886 -15.934 8.912 1.00 84.50 86 GLY A N 1
ATOM 594 C CA . GLY A 1 86 ? -18.111 -15.201 8.587 1.00 84.50 86 GLY A CA 1
ATOM 595 C C . GLY A 1 86 ? -18.613 -14.279 9.700 1.00 84.50 86 GLY A C 1
ATOM 596 O O . GLY A 1 86 ? -19.752 -13.820 9.632 1.00 84.50 86 GLY A O 1
ATOM 597 N N . GLN A 1 87 ? -17.802 -14.006 10.726 1.00 84.00 87 GLN A N 1
ATOM 598 C CA . GLN A 1 87 ? -18.151 -13.051 11.778 1.00 84.00 87 GLN A CA 1
ATOM 599 C C . GLN A 1 87 ? -17.853 -11.613 11.335 1.00 84.00 87 GLN A C 1
ATOM 601 O O . GLN A 1 87 ? -16.888 -11.343 10.622 1.00 84.00 87 GLN A O 1
ATOM 606 N N . THR A 1 88 ? -18.665 -10.664 11.795 1.00 83.62 88 THR A N 1
ATOM 607 C CA . THR A 1 88 ? -18.482 -9.236 11.501 1.00 83.62 88 THR A CA 1
ATOM 608 C C . THR A 1 88 ? -17.803 -8.542 12.677 1.00 83.62 88 THR A C 1
ATOM 610 O O . THR A 1 88 ? -18.299 -8.608 13.800 1.00 83.62 88 THR A O 1
ATOM 613 N N . LEU A 1 89 ? -16.698 -7.832 12.425 1.00 86.75 89 LEU A N 1
ATOM 614 C CA . LEU A 1 89 ? -16.040 -6.983 13.421 1.00 86.75 89 LEU A CA 1
ATOM 615 C C . LEU A 1 89 ? -16.641 -5.569 13.389 1.00 86.75 89 LEU A C 1
ATOM 617 O O . LEU A 1 89 ? -16.526 -4.868 12.384 1.00 86.75 89 LEU A O 1
ATOM 621 N N . LEU A 1 90 ? -17.262 -5.142 14.492 1.00 85.81 90 LEU A N 1
ATOM 622 C CA . LEU A 1 90 ? -17.803 -3.791 14.666 1.00 85.81 90 LEU A CA 1
ATOM 623 C C . LEU A 1 90 ? -16.967 -3.028 15.699 1.00 85.81 90 LEU A C 1
ATOM 625 O O . LEU A 1 90 ? -16.876 -3.444 16.852 1.00 85.81 90 LEU A O 1
ATOM 629 N N . ILE A 1 91 ? -16.381 -1.900 15.293 1.00 86.69 91 ILE A N 1
ATOM 630 C CA . ILE A 1 91 ? -15.615 -1.013 16.178 1.00 86.69 91 ILE A CA 1
ATOM 631 C C . ILE A 1 91 ? -16.474 0.213 16.483 1.00 86.69 91 ILE A C 1
ATOM 633 O O . ILE A 1 91 ? -16.896 0.923 15.571 1.00 86.69 91 ILE A O 1
ATOM 637 N N . LEU A 1 92 ? -16.734 0.447 17.768 1.00 86.12 92 LEU A N 1
ATOM 638 C CA . LEU A 1 92 ? -17.528 1.570 18.256 1.00 86.12 92 LEU A CA 1
ATOM 639 C C . LEU A 1 92 ? -16.640 2.476 19.108 1.00 86.12 92 LEU A C 1
ATOM 641 O O . LEU A 1 92 ? -16.052 2.018 20.086 1.00 86.12 92 LEU A O 1
ATOM 645 N N . ASP A 1 93 ? -16.564 3.756 18.751 1.00 87.31 93 ASP A N 1
ATOM 646 C CA . ASP A 1 93 ? -15.937 4.772 19.596 1.00 87.31 93 ASP A CA 1
ATOM 647 C C . ASP A 1 93 ? -16.963 5.252 20.631 1.00 87.31 93 ASP A C 1
ATOM 649 O O . ASP A 1 93 ? -17.951 5.908 20.288 1.00 87.31 93 ASP A O 1
ATOM 653 N N . ILE A 1 94 ? -16.778 4.838 21.886 1.00 85.94 94 ILE A N 1
ATOM 654 C CA . ILE A 1 94 ? -17.734 5.059 22.975 1.00 85.94 94 ILE A CA 1
ATOM 655 C C . ILE A 1 94 ? -17.026 5.815 24.104 1.00 85.94 94 ILE A C 1
ATOM 657 O O . ILE A 1 94 ? -15.990 5.351 24.593 1.00 85.94 94 ILE A O 1
ATOM 661 N N . PRO A 1 95 ? -17.588 6.939 24.592 1.00 87.00 95 PRO A N 1
ATOM 662 C CA . PRO A 1 95 ? -17.077 7.610 25.780 1.00 87.00 95 PRO A CA 1
ATOM 663 C C . PRO A 1 95 ? -17.020 6.645 26.966 1.00 87.00 95 PRO A C 1
ATOM 665 O O . PRO A 1 95 ? -17.980 5.920 27.216 1.00 87.00 95 PRO A O 1
ATOM 668 N N . THR A 1 96 ? -15.949 6.683 27.763 1.00 84.06 96 THR A N 1
ATOM 669 C CA . THR A 1 96 ? -15.730 5.727 28.867 1.00 84.06 96 THR A CA 1
ATOM 670 C C . THR A 1 96 ? -16.909 5.630 29.842 1.00 84.06 96 THR A C 1
ATOM 672 O O . THR A 1 96 ? -17.169 4.564 30.387 1.00 84.06 96 THR A O 1
ATOM 675 N N . ALA A 1 97 ? -17.646 6.729 30.030 1.00 88.12 97 ALA A N 1
ATOM 676 C CA . ALA A 1 97 ? -18.825 6.793 30.892 1.00 88.12 97 ALA A CA 1
ATOM 677 C C . ALA A 1 97 ? -20.036 5.987 30.376 1.00 88.12 97 ALA A C 1
ATOM 679 O O . ALA A 1 97 ? -20.919 5.670 31.161 1.00 88.12 97 ALA A O 1
ATOM 680 N N . GLN A 1 98 ? -20.090 5.675 29.078 1.00 87.88 98 GLN A N 1
ATOM 681 C CA . GLN A 1 98 ? -21.224 5.015 28.415 1.00 87.88 98 GLN A CA 1
ATOM 682 C C . GLN A 1 98 ? -20.931 3.558 28.026 1.00 87.88 98 GLN A C 1
ATOM 684 O O . GLN A 1 98 ? -21.797 2.882 27.474 1.00 87.88 98 GLN A O 1
ATOM 689 N N . ILE A 1 99 ? -19.723 3.053 28.309 1.00 88.19 99 ILE A N 1
ATOM 690 C CA . ILE A 1 99 ? -19.309 1.695 27.922 1.00 88.19 99 ILE A CA 1
ATOM 691 C C . ILE A 1 99 ? -20.261 0.646 28.501 1.00 88.19 99 ILE A C 1
ATOM 693 O O . ILE A 1 99 ? -20.699 -0.243 27.772 1.00 88.19 99 ILE A O 1
ATOM 697 N N . ASP A 1 100 ? -20.605 0.755 29.784 1.00 88.31 100 ASP A N 1
ATOM 698 C CA . ASP A 1 100 ? -21.439 -0.242 30.458 1.00 88.31 100 ASP A CA 1
ATOM 699 C C . ASP A 1 100 ? -22.873 -0.251 29.915 1.00 88.31 100 ASP A C 1
ATOM 701 O O . ASP A 1 100 ? -23.422 -1.319 29.645 1.00 88.31 100 ASP A O 1
ATOM 705 N N . GLU A 1 101 ? -23.459 0.926 29.682 1.00 90.56 101 GLU A N 1
ATOM 706 C CA . GLU A 1 101 ? -24.809 1.069 29.126 1.00 90.56 101 GLU A CA 1
ATOM 707 C C . GLU A 1 101 ? -24.905 0.456 27.723 1.00 90.56 101 GLU A C 1
ATOM 709 O O . GLU A 1 101 ? -25.757 -0.398 27.466 1.00 90.56 101 GLU A O 1
ATOM 714 N N . ILE A 1 102 ? -23.983 0.830 26.831 1.00 88.62 102 ILE A N 1
ATOM 715 C CA . ILE A 1 102 ? -23.947 0.317 25.457 1.00 88.62 102 ILE A CA 1
ATOM 716 C C . ILE A 1 102 ? -23.664 -1.193 25.455 1.00 88.62 102 ILE A C 1
ATOM 718 O O . ILE A 1 102 ? -24.293 -1.937 24.706 1.00 88.62 102 ILE A O 1
ATOM 722 N N . THR A 1 103 ? -22.768 -1.676 26.321 1.00 87.38 103 THR A N 1
ATOM 723 C CA . THR A 1 103 ? -22.460 -3.112 26.442 1.00 87.38 103 THR A CA 1
ATOM 724 C C . THR A 1 103 ? -23.702 -3.918 26.821 1.00 87.38 103 THR A C 1
ATOM 726 O O . THR A 1 103 ? -23.937 -4.987 26.256 1.00 87.38 103 THR A O 1
ATOM 729 N N . GLN A 1 104 ? -24.512 -3.416 27.756 1.00 89.06 104 GLN A N 1
ATOM 730 C CA . GLN A 1 104 ? -25.767 -4.063 28.150 1.00 89.06 104 GLN A CA 1
ATOM 731 C C . GLN A 1 104 ? -26.792 -4.042 27.013 1.00 89.06 104 GLN A C 1
ATOM 733 O O . GLN A 1 104 ? -27.417 -5.063 26.730 1.00 89.06 104 GLN A O 1
ATOM 738 N N . LEU A 1 105 ? -26.924 -2.913 26.313 1.00 90.62 105 LEU A N 1
ATOM 739 C CA . LEU A 1 105 ? -27.823 -2.796 25.165 1.00 90.62 105 LEU A CA 1
ATOM 740 C C . LEU A 1 105 ? -27.470 -3.798 24.054 1.00 90.62 105 LEU A C 1
ATOM 742 O O . LEU A 1 105 ? -28.357 -4.465 23.513 1.00 90.62 105 LEU A O 1
ATOM 746 N N . ILE A 1 106 ? -26.176 -3.940 23.748 1.00 88.94 106 ILE A N 1
ATOM 747 C CA . ILE A 1 106 ? -25.688 -4.890 22.744 1.00 88.94 106 ILE A CA 1
ATOM 748 C C . ILE A 1 106 ? -25.979 -6.320 23.189 1.00 88.94 106 ILE A C 1
ATOM 750 O O . ILE A 1 106 ? -26.557 -7.066 22.412 1.00 88.94 106 ILE A O 1
ATOM 754 N N . LYS A 1 107 ? -25.667 -6.695 24.434 1.00 88.56 107 LYS A N 1
ATOM 755 C CA . LYS A 1 107 ? -25.930 -8.054 24.943 1.00 88.56 107 LYS A CA 1
ATOM 756 C C . LYS A 1 107 ? -27.413 -8.421 24.951 1.00 88.56 107 LYS A C 1
ATOM 758 O O . LYS A 1 107 ? -27.749 -9.577 24.718 1.00 88.56 107 LYS A O 1
ATOM 763 N N . ASN A 1 108 ? -28.290 -7.451 25.201 1.00 91.06 108 ASN A N 1
ATOM 764 C CA . ASN A 1 108 ? -29.737 -7.667 25.169 1.00 91.06 108 ASN A CA 1
ATOM 765 C C . ASN A 1 108 ? -30.262 -7.898 23.747 1.00 91.06 108 ASN A C 1
ATOM 767 O O . ASN A 1 108 ? -31.209 -8.657 23.564 1.00 91.06 108 ASN A O 1
ATOM 771 N N . THR A 1 109 ? -29.667 -7.235 22.753 1.00 89.44 109 THR A N 1
ATOM 772 C CA . THR A 1 109 ? -30.105 -7.322 21.350 1.00 89.44 109 THR A CA 1
ATOM 773 C C . THR A 1 109 ? -29.432 -8.485 20.613 1.00 89.44 109 THR A C 1
ATOM 775 O O . THR A 1 109 ? -30.074 -9.168 19.823 1.00 89.44 109 THR A O 1
ATOM 778 N N . HIS A 1 110 ? -28.153 -8.718 20.907 1.00 85.44 110 HIS A N 1
ATOM 779 C CA . HIS A 1 110 ? -27.268 -9.708 20.297 1.00 85.44 110 HIS A CA 1
ATOM 780 C C . HIS A 1 110 ? -26.479 -10.452 21.388 1.00 85.44 110 HIS A C 1
ATOM 782 O O . HIS A 1 110 ? -25.331 -10.097 21.682 1.00 85.44 110 HIS A O 1
ATOM 788 N N . PRO A 1 111 ? -27.075 -11.484 22.013 1.00 84.62 111 PRO A N 1
ATOM 789 C CA . PRO A 1 111 ? -26.418 -12.291 23.044 1.00 84.62 111 PRO A CA 1
ATOM 790 C C . PRO A 1 111 ? -25.125 -12.970 22.566 1.00 84.62 111 PRO A C 1
ATOM 792 O O . PRO A 1 111 ? -24.236 -13.253 23.365 1.00 84.62 111 PRO A O 1
ATOM 795 N N . GLU A 1 112 ? -25.021 -13.231 21.264 1.00 81.00 112 GLU A N 1
ATOM 796 C CA . GLU A 1 112 ? -23.875 -13.839 20.590 1.00 81.00 112 GLU A CA 1
ATOM 797 C C . GLU A 1 112 ? -22.665 -12.902 20.430 1.00 81.00 112 GLU A C 1
ATOM 799 O O . GLU A 1 112 ? -21.578 -13.357 20.065 1.00 81.00 112 GLU A O 1
ATOM 804 N N . ALA A 1 113 ? -22.823 -11.600 20.692 1.00 83.81 113 ALA A N 1
ATOM 805 C CA . ALA A 1 113 ? -21.768 -10.618 20.486 1.00 83.81 113 ALA A CA 1
ATOM 806 C C . ALA A 1 113 ? -20.618 -10.788 21.495 1.00 83.81 113 ALA A C 1
ATOM 808 O O . ALA A 1 113 ? -20.791 -10.653 22.710 1.00 83.81 113 ALA A O 1
ATOM 809 N N . GLN A 1 114 ? -19.405 -11.015 20.986 1.00 82.56 114 GLN A N 1
ATOM 810 C CA . GLN A 1 114 ? -18.183 -10.962 21.789 1.00 82.56 114 GLN A CA 1
ATOM 811 C C . GLN A 1 114 ? -17.676 -9.519 21.846 1.00 82.56 114 GLN A C 1
ATOM 813 O O . GLN A 1 114 ? -17.323 -8.934 20.825 1.00 82.56 114 GLN A O 1
ATOM 818 N N . ILE A 1 115 ? -17.657 -8.936 23.046 1.00 83.06 115 ILE A N 1
ATOM 819 C CA . ILE A 1 115 ? -17.326 -7.521 23.256 1.00 83.06 115 ILE A CA 1
ATOM 820 C C . ILE A 1 115 ? -15.937 -7.417 23.890 1.00 83.06 115 ILE A C 1
ATOM 822 O O . ILE A 1 115 ? -15.722 -7.896 25.004 1.00 83.06 115 ILE A O 1
ATOM 826 N N . GLY A 1 116 ? -15.009 -6.764 23.190 1.00 81.88 116 GLY A N 1
ATOM 827 C CA . GLY A 1 116 ? -13.696 -6.382 23.707 1.00 81.88 116 GLY A CA 1
ATOM 828 C C . GLY A 1 116 ? -13.622 -4.874 23.936 1.00 81.88 116 GLY A C 1
ATOM 829 O O . GLY A 1 116 ? -13.996 -4.099 23.061 1.00 81.88 116 GLY A O 1
ATOM 830 N N . VAL A 1 117 ? -13.129 -4.447 25.101 1.00 76.56 117 VAL A N 1
ATOM 831 C CA . VAL A 1 117 ? -12.890 -3.026 25.402 1.00 76.56 117 VAL A CA 1
ATOM 832 C C . VAL A 1 117 ? -11.393 -2.754 25.311 1.00 76.56 117 VAL A C 1
ATOM 834 O O . VAL A 1 117 ? -10.627 -3.186 26.173 1.00 76.56 117 VAL A O 1
ATOM 837 N N . VAL A 1 118 ? -10.975 -2.019 24.281 1.00 72.12 118 VAL A N 1
ATOM 838 C CA . VAL A 1 118 ? -9.589 -1.563 24.121 1.00 72.12 118 VAL A CA 1
ATOM 839 C C . VAL A 1 118 ? -9.499 -0.127 24.626 1.00 72.12 118 VAL A C 1
ATOM 841 O O . VAL A 1 118 ? -10.148 0.770 24.095 1.00 72.12 118 VAL A O 1
ATOM 844 N N . LYS A 1 119 ? -8.714 0.103 25.683 1.00 69.50 119 LYS A N 1
ATOM 845 C CA . LYS A 1 119 ? -8.422 1.466 26.145 1.00 69.50 119 LYS A CA 1
ATOM 846 C C . LYS A 1 119 ? -7.377 2.083 25.214 1.00 69.50 119 LYS A C 1
ATOM 848 O O . LYS A 1 119 ? -6.394 1.400 24.926 1.00 69.50 119 LYS A O 1
ATOM 853 N N . PRO A 1 120 ? -7.532 3.350 24.790 1.00 62.56 120 PRO A N 1
ATOM 854 C CA . PRO A 1 120 ? -6.510 4.008 23.993 1.00 62.56 120 PRO A CA 1
ATOM 855 C C . PRO A 1 120 ? -5.182 3.985 24.754 1.00 62.56 120 PRO A C 1
ATOM 857 O O . PRO A 1 120 ? -5.126 4.300 25.950 1.00 62.56 120 PRO A O 1
ATOM 860 N N . ALA A 1 121 ? -4.114 3.573 24.068 1.00 57.78 121 ALA A N 1
ATOM 861 C CA . ALA A 1 121 ? -2.765 3.706 24.591 1.00 57.78 121 ALA A CA 1
ATOM 862 C C . ALA A 1 121 ? -2.546 5.188 24.915 1.00 57.78 121 ALA A C 1
ATOM 864 O O . ALA A 1 121 ? -2.802 6.043 24.069 1.00 57.78 121 ALA A O 1
ATOM 865 N N . LYS A 1 122 ? -2.144 5.492 26.157 1.00 46.69 122 LYS A N 1
ATOM 866 C CA . LYS A 1 122 ? -1.863 6.865 26.596 1.00 46.69 122 LYS A CA 1
ATOM 867 C C . LYS A 1 122 ? -1.035 7.573 25.528 1.00 46.69 122 LYS A C 1
ATOM 869 O O . LYS A 1 122 ? 0.058 7.109 25.203 1.00 46.69 122 LYS A O 1
ATOM 874 N N . GLU A 1 123 ? -1.572 8.680 25.033 1.00 43.22 123 GLU A N 1
ATOM 875 C CA . GLU A 1 123 ? -0.881 9.637 24.182 1.00 43.22 123 GLU A CA 1
ATOM 876 C C . GLU A 1 123 ? 0.473 9.938 24.836 1.00 43.22 123 GLU A C 1
ATOM 878 O O . GLU A 1 123 ? 0.540 10.429 25.969 1.00 43.22 123 GLU A O 1
ATOM 883 N N . ARG A 1 124 ? 1.562 9.494 24.197 1.00 42.50 124 ARG A N 1
ATOM 884 C CA . ARG A 1 124 ? 2.902 9.883 24.629 1.00 42.50 124 ARG A CA 1
ATOM 885 C C . ARG A 1 124 ? 3.020 11.369 24.306 1.00 42.50 124 ARG A C 1
ATOM 887 O O . ARG A 1 124 ? 2.965 11.729 23.134 1.00 42.50 124 ARG A O 1
ATOM 894 N N . ALA A 1 125 ? 3.084 12.167 25.369 1.00 37.81 125 ALA A N 1
ATOM 895 C CA . ALA A 1 125 ? 3.357 13.599 25.341 1.00 37.81 125 ALA A CA 1
ATOM 896 C C . ALA A 1 125 ? 4.673 13.921 24.621 1.00 37.81 125 ALA A C 1
ATOM 898 O O . ALA A 1 125 ? 5.591 13.065 24.667 1.00 37.81 125 ALA A O 1
#

Secondary structure (DSSP, 8-state):
-----TT-HHHHHHHHHHHHHHHHHHHHHHHHHHHHS-GGG----HHHHHHHHHHHHHHHHHHHHHHHTT---GGGHHHHHHHHTTPPP------GGGHHHHHHHHHHH-TT-----PPPP----

Radius of gyration: 24.64 Å; chains: 1; bounding box: 54×34×64 Å